Protein AF-A0A2N9EUE8-F1 (afdb_monomer_lite)

Radius of gyration: 13.21 Å; chains: 1; bounding box: 25×26×38 Å

pLDDT: mean 89.29, std 10.84, range [49.88, 96.75]

Organism: Fagus sylvatica (NCBI:txid28930)

Structure (mmCIF, N/CA/C/O backbone):
data_AF-A0A2N9EUE8-F1
#
_entry.id   AF-A0A2N9EUE8-F1
#
loop_
_atom_site.group_PDB
_atom_site.id
_atom_site.type_symbol
_atom_site.label_atom_id
_atom_site.label_alt_id
_atom_site.label_comp_id
_atom_site.label_asym_id
_atom_site.label_entity_id
_atom_site.label_seq_id
_atom_site.pdbx_PDB_ins_code
_atom_site.Cartn_x
_atom_site.Cartn_y
_atom_site.Cartn_z
_atom_site.occupancy
_atom_site.B_iso_or_equiv
_atom_site.auth_seq_id
_atom_site.auth_comp_id
_atom_site.auth_asym_id
_atom_site.auth_atom_id
_atom_site.pdbx_PDB_model_num
ATOM 1 N N . MET A 1 1 ? -9.251 -11.986 -14.202 1.00 54.84 1 MET A N 1
ATOM 2 C CA . MET A 1 1 ? -8.820 -10.825 -15.013 1.00 54.84 1 MET A CA 1
ATOM 3 C C . MET A 1 1 ? -7.424 -10.433 -14.570 1.00 54.84 1 MET A C 1
ATOM 5 O O . MET A 1 1 ? -7.217 -10.319 -13.369 1.00 54.84 1 MET A O 1
ATOM 9 N N . ALA A 1 2 ? -6.484 -10.283 -15.504 1.00 77.94 2 ALA A N 1
ATOM 10 C CA . ALA A 1 2 ? -5.181 -9.692 -15.213 1.00 77.94 2 ALA A CA 1
ATOM 11 C C . ALA A 1 2 ? -5.336 -8.165 -15.196 1.00 77.94 2 ALA A C 1
ATOM 13 O O . ALA A 1 2 ? -5.961 -7.606 -16.096 1.00 77.94 2 ALA A O 1
ATOM 14 N N . VAL A 1 3 ? -4.830 -7.511 -14.154 1.00 85.00 3 VAL A N 1
ATOM 15 C CA . VAL A 1 3 ? -4.830 -6.0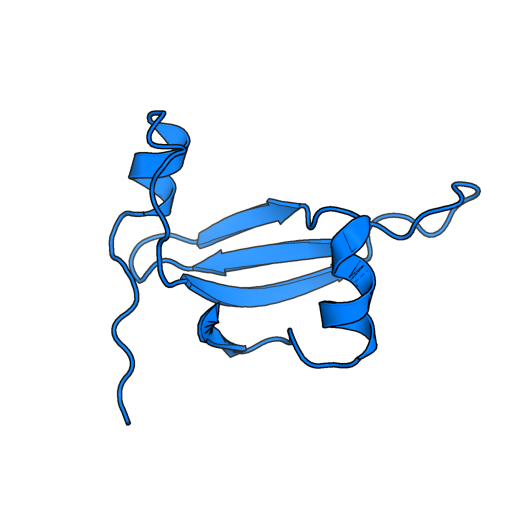49 -14.032 1.00 85.00 3 VAL A CA 1
ATOM 16 C C . VAL A 1 3 ? -3.400 -5.574 -14.242 1.00 85.00 3 VAL A C 1
ATOM 18 O O . VAL A 1 3 ? -2.488 -6.072 -13.586 1.00 85.00 3 VAL A O 1
ATOM 21 N N . ASN A 1 4 ? -3.210 -4.630 -15.159 1.00 91.44 4 ASN A N 1
ATOM 22 C CA . ASN A 1 4 ? -1.897 -4.069 -15.455 1.00 91.44 4 ASN A CA 1
ATOM 23 C C . ASN A 1 4 ? -1.629 -2.893 -14.519 1.00 91.44 4 ASN A C 1
ATOM 25 O O . ASN A 1 4 ? -2.304 -1.869 -14.612 1.00 91.44 4 ASN A O 1
ATOM 29 N N . LEU A 1 5 ? -0.656 -3.046 -13.623 1.00 93.94 5 LEU A N 1
ATOM 30 C CA . LEU A 1 5 ? -0.156 -1.943 -12.801 1.00 93.94 5 LEU A CA 1
ATOM 31 C C . LEU A 1 5 ? 0.616 -0.946 -13.676 1.00 93.94 5 LEU A C 1
ATOM 33 O O . LEU A 1 5 ? 1.033 -1.287 -14.783 1.00 93.94 5 LEU A O 1
ATOM 37 N N . THR A 1 6 ? 0.809 0.278 -13.191 1.00 95.06 6 THR A N 1
ATOM 38 C CA . THR A 1 6 ? 1.579 1.307 -13.898 1.00 95.06 6 THR A CA 1
ATOM 39 C C . THR A 1 6 ? 3.079 1.123 -13.631 1.00 95.06 6 THR A C 1
ATOM 41 O O . THR A 1 6 ? 3.529 1.498 -12.549 1.00 95.06 6 THR A O 1
ATOM 44 N N . PRO A 1 7 ? 3.868 0.582 -14.582 1.00 94.12 7 PRO A N 1
ATOM 45 C CA . PRO A 1 7 ? 5.297 0.352 -14.388 1.00 94.12 7 PRO A CA 1
ATOM 46 C C . PRO A 1 7 ? 6.059 1.657 -14.158 1.00 94.12 7 PRO A C 1
ATOM 48 O O . PRO A 1 7 ? 5.784 2.661 -14.813 1.00 94.12 7 PRO A O 1
ATOM 51 N N . ASN A 1 8 ? 7.059 1.618 -13.274 1.00 95.06 8 ASN A N 1
ATOM 52 C CA . ASN A 1 8 ? 7.947 2.740 -12.935 1.00 95.06 8 ASN A CA 1
ATOM 53 C C . ASN A 1 8 ? 7.251 3.970 -12.327 1.00 95.06 8 ASN A C 1
ATOM 55 O O . ASN A 1 8 ? 7.862 5.038 -12.231 1.00 95.06 8 ASN A O 1
ATOM 59 N N . ALA A 1 9 ? 5.997 3.842 -11.896 1.00 94.94 9 ALA A N 1
ATOM 60 C CA . ALA A 1 9 ? 5.264 4.931 -11.270 1.00 94.94 9 ALA A CA 1
ATOM 61 C C . ALA A 1 9 ? 5.952 5.467 -10.009 1.00 94.94 9 ALA A C 1
ATOM 63 O O . ALA A 1 9 ? 5.997 6.677 -9.802 1.00 94.94 9 ALA A O 1
ATOM 64 N N . ILE A 1 10 ? 6.518 4.589 -9.176 1.00 94.75 10 ILE A N 1
ATOM 65 C CA . ILE A 1 10 ? 7.201 5.003 -7.944 1.00 94.75 10 ILE A CA 1
ATOM 66 C C . ILE A 1 10 ? 8.436 5.841 -8.285 1.00 94.75 10 ILE A C 1
ATOM 68 O O . ILE A 1 10 ? 8.660 6.889 -7.679 1.00 94.75 10 ILE A O 1
ATOM 72 N N . ALA A 1 11 ? 9.215 5.415 -9.283 1.00 95.12 11 ALA A N 1
ATOM 73 C CA . ALA A 1 11 ? 10.380 6.161 -9.746 1.00 95.12 11 ALA A CA 1
ATOM 74 C C . ALA A 1 11 ? 9.985 7.530 -10.326 1.00 95.12 11 ALA A C 1
ATOM 76 O O . ALA A 1 11 ? 10.623 8.529 -10.002 1.00 95.12 11 ALA A O 1
ATOM 77 N N . ALA A 1 12 ? 8.909 7.590 -11.120 1.00 94.62 12 ALA A N 1
ATOM 78 C CA . ALA A 1 12 ? 8.393 8.837 -11.684 1.00 94.62 12 ALA A CA 1
ATOM 79 C C . ALA A 1 12 ? 7.924 9.820 -10.595 1.00 94.62 12 ALA A C 1
ATOM 81 O O . ALA A 1 12 ? 8.308 10.990 -10.615 1.00 94.62 12 ALA A O 1
ATOM 82 N N . ILE A 1 13 ? 7.172 9.336 -9.599 1.00 94.94 13 ILE A N 1
ATOM 83 C CA . ILE A 1 13 ? 6.716 10.148 -8.459 1.00 94.94 13 ILE A CA 1
ATOM 84 C C . ILE A 1 13 ? 7.906 10.666 -7.650 1.00 94.94 13 ILE A C 1
ATOM 86 O O . ILE A 1 13 ? 7.970 11.856 -7.344 1.00 94.94 13 ILE A O 1
ATOM 90 N N . ASN A 1 14 ? 8.874 9.800 -7.333 1.00 93.25 14 ASN A N 1
ATOM 91 C CA . ASN A 1 14 ? 10.095 10.208 -6.634 1.00 93.25 14 ASN A CA 1
ATOM 92 C C . ASN A 1 14 ? 10.917 11.223 -7.453 1.00 93.25 14 ASN A C 1
ATOM 94 O O . ASN A 1 14 ? 11.598 12.066 -6.875 1.00 93.25 14 ASN A O 1
ATOM 98 N N . GLY A 1 15 ? 10.837 11.156 -8.786 1.00 94.31 15 GLY A N 1
ATOM 99 C CA . GLY A 1 15 ? 11.434 12.112 -9.720 1.00 94.31 15 GLY A CA 1
ATOM 100 C C . GLY A 1 15 ? 10.682 13.443 -9.851 1.00 94.31 15 GLY A C 1
ATOM 101 O O . GLY A 1 15 ? 11.167 14.332 -10.546 1.00 94.31 15 GLY A O 1
ATOM 102 N N . GLY A 1 16 ? 9.531 13.603 -9.187 1.00 93.69 16 GLY A N 1
ATOM 103 C CA . GLY A 1 16 ? 8.758 14.848 -9.146 1.00 93.69 16 GLY A CA 1
ATOM 104 C C . GLY A 1 16 ? 7.433 14.827 -9.914 1.00 93.69 16 GLY A C 1
ATOM 105 O O . GLY A 1 16 ? 6.720 15.832 -9.893 1.00 93.69 16 GLY A O 1
ATOM 106 N N . ASP A 1 17 ? 7.056 13.713 -10.551 1.00 93.06 17 ASP A N 1
ATOM 107 C CA . ASP A 1 17 ? 5.754 13.583 -11.223 1.00 93.06 17 ASP A CA 1
ATOM 108 C C . ASP A 1 17 ? 4.616 13.301 -10.225 1.00 93.06 17 ASP A C 1
ATOM 110 O O . ASP A 1 17 ? 4.090 12.191 -10.101 1.00 93.06 17 ASP A O 1
ATOM 114 N N . VAL A 1 18 ? 4.231 14.345 -9.492 1.00 90.31 18 VAL A N 1
ATOM 115 C CA . VAL A 1 18 ? 3.172 14.308 -8.470 1.00 90.31 18 VAL A CA 1
ATOM 116 C C . VAL A 1 18 ? 1.751 14.399 -9.039 1.00 90.31 18 VAL A C 1
ATOM 118 O O . VAL A 1 18 ? 0.786 14.268 -8.288 1.00 90.31 18 VAL A O 1
ATOM 121 N N . ASN A 1 19 ? 1.604 14.636 -10.347 1.00 92.69 19 ASN A N 1
ATOM 122 C CA . ASN A 1 19 ? 0.298 14.700 -11.015 1.00 92.69 19 ASN A CA 1
ATOM 123 C C . ASN A 1 19 ? -0.147 13.341 -11.569 1.00 92.69 19 ASN A C 1
ATOM 125 O O . ASN A 1 19 ? -1.311 13.178 -11.952 1.00 92.69 19 ASN A O 1
ATOM 129 N N . SER A 1 20 ? 0.767 12.371 -11.610 1.00 89.31 20 SER A N 1
ATOM 130 C CA . SER A 1 20 ? 0.468 11.002 -12.003 1.00 89.31 20 SER A CA 1
ATOM 131 C C . SER A 1 20 ? -0.593 10.365 -11.089 1.00 89.31 20 SER A C 1
ATOM 133 O O . SER A 1 20 ? -0.649 10.590 -9.880 1.00 89.31 20 SER A O 1
ATOM 135 N N . LYS A 1 21 ? -1.473 9.551 -11.684 1.00 94.06 21 LYS A N 1
ATOM 136 C CA . LYS A 1 21 ? -2.470 8.726 -10.976 1.00 94.06 21 LYS A CA 1
ATOM 137 C C . LYS A 1 21 ? -2.199 7.253 -11.284 1.00 94.06 21 LYS A C 1
ATOM 139 O O . LYS A 1 21 ? -2.941 6.660 -12.070 1.00 94.06 21 LYS A O 1
ATOM 144 N N . PRO A 1 22 ? -1.087 6.694 -10.783 1.00 94.69 22 PRO A N 1
ATOM 145 C CA . PRO A 1 22 ? -0.688 5.347 -11.143 1.00 94.69 22 PRO A CA 1
ATOM 146 C C . PRO A 1 22 ? -1.591 4.309 -10.491 1.00 94.69 22 PRO A C 1
ATOM 148 O O . PRO A 1 22 ? -2.089 4.514 -9.388 1.00 94.69 22 PRO A O 1
ATOM 151 N N . LEU A 1 23 ? -1.729 3.176 -11.169 1.00 95.88 23 LEU A N 1
ATOM 152 C CA . LEU A 1 23 ? -2.372 1.995 -10.624 1.00 95.88 23 LEU A CA 1
ATOM 153 C C . LEU A 1 23 ? -1.313 1.120 -9.947 1.00 95.88 23 LEU A C 1
ATOM 155 O O . LEU A 1 23 ? -0.412 0.609 -10.617 1.00 95.88 23 LEU A O 1
ATOM 159 N N . VAL A 1 24 ? -1.412 0.943 -8.632 1.00 96.19 24 VAL A N 1
ATOM 160 C CA . VAL A 1 24 ? -0.426 0.212 -7.818 1.00 96.19 24 VAL A CA 1
ATOM 161 C C . VAL A 1 24 ? -1.091 -0.850 -6.950 1.00 96.19 24 VAL A C 1
ATOM 163 O O . VAL A 1 24 ? -2.278 -0.788 -6.640 1.00 96.19 24 VAL A O 1
ATOM 166 N N . GLN A 1 25 ? -0.322 -1.855 -6.538 1.00 96.25 25 GLN A N 1
ATOM 167 C CA . GLN A 1 25 ? -0.797 -2.902 -5.640 1.00 96.25 25 GLN A CA 1
ATOM 168 C C . GLN A 1 25 ? -0.328 -2.663 -4.206 1.00 96.25 25 GLN A C 1
ATOM 170 O O . GLN A 1 25 ? 0.838 -2.364 -3.953 1.00 96.25 25 GLN A O 1
ATOM 175 N N . VAL A 1 26 ? -1.228 -2.871 -3.248 1.00 96.75 26 VAL A N 1
ATOM 176 C CA . VAL A 1 26 ? -0.920 -2.860 -1.817 1.00 96.75 26 VAL A CA 1
ATOM 177 C C . VAL A 1 26 ? -0.386 -4.230 -1.400 1.00 96.75 26 VAL A C 1
ATOM 179 O O . VAL A 1 26 ? -1.134 -5.205 -1.344 1.00 96.75 26 VAL A O 1
ATOM 182 N N . LEU A 1 27 ? 0.900 -4.316 -1.074 1.00 96.31 27 LEU A N 1
ATOM 183 C CA . LEU A 1 27 ? 1.549 -5.551 -0.623 1.00 96.31 27 LEU A CA 1
ATOM 184 C C . LEU A 1 27 ? 1.413 -5.787 0.882 1.00 96.31 27 LEU A C 1
ATOM 186 O O . LEU A 1 27 ? 1.292 -6.932 1.317 1.00 96.31 27 LEU A O 1
ATOM 190 N N . ASP A 1 28 ? 1.434 -4.718 1.675 1.00 95.19 28 ASP A N 1
ATOM 191 C CA . ASP A 1 28 ? 1.305 -4.798 3.128 1.00 95.19 28 ASP A CA 1
ATOM 192 C C . ASP A 1 28 ? 0.737 -3.500 3.707 1.00 95.19 28 ASP A C 1
ATOM 194 O O . ASP A 1 28 ? 0.890 -2.432 3.111 1.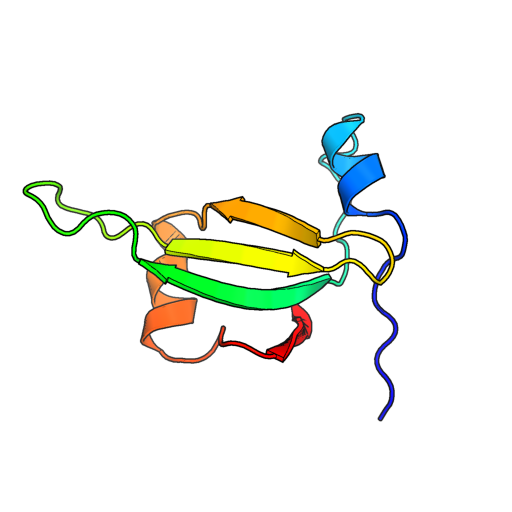00 95.19 28 ASP A O 1
ATOM 198 N N . ILE A 1 29 ? 0.085 -3.591 4.868 1.00 94.12 29 ILE A N 1
ATOM 199 C CA . ILE A 1 29 ? -0.434 -2.443 5.617 1.00 94.12 29 ILE A CA 1
ATOM 200 C C . ILE A 1 29 ? -0.102 -2.645 7.092 1.00 94.12 29 ILE A C 1
ATOM 202 O O . ILE A 1 29 ? -0.505 -3.632 7.703 1.00 94.12 29 ILE A O 1
ATOM 206 N N . LYS A 1 30 ? 0.589 -1.673 7.686 1.00 92.31 30 LYS A N 1
ATOM 207 C CA . LYS A 1 30 ? 0.980 -1.686 9.094 1.00 92.31 30 LYS A CA 1
ATOM 208 C C . LYS A 1 30 ? 0.569 -0.392 9.783 1.00 92.31 30 LYS A C 1
ATOM 210 O O . LYS A 1 30 ? 0.887 0.698 9.310 1.00 92.31 30 LYS A O 1
ATOM 215 N N . LEU A 1 31 ? -0.087 -0.513 10.932 1.00 88.62 31 LEU A N 1
ATOM 216 C CA . LEU A 1 31 ? -0.364 0.618 11.812 1.00 88.62 31 LEU A CA 1
ATOM 217 C C . LEU A 1 31 ? 0.945 1.101 12.463 1.00 88.62 31 LEU A C 1
ATOM 219 O O . LEU A 1 31 ? 1.693 0.313 13.044 1.00 88.62 31 LEU A O 1
ATOM 223 N N . ILE A 1 32 ? 1.228 2.397 12.351 1.00 84.50 32 ILE A N 1
ATOM 224 C CA . ILE A 1 32 ? 2.361 3.079 12.977 1.00 84.50 32 ILE A CA 1
ATOM 225 C C . ILE A 1 32 ? 1.811 4.158 13.903 1.00 84.50 32 ILE A C 1
ATOM 227 O O . ILE A 1 32 ? 1.465 5.250 13.468 1.00 84.50 32 ILE A O 1
ATOM 231 N N . GLY A 1 33 ? 1.758 3.861 15.196 1.00 68.81 33 GLY A N 1
ATOM 232 C CA . GLY A 1 33 ? 1.343 4.818 16.218 1.00 68.81 33 GLY A CA 1
ATOM 233 C C . GLY A 1 33 ? 0.264 4.234 17.111 1.00 68.81 33 GLY A C 1
ATOM 234 O O . GLY A 1 33 ? -0.911 4.260 16.771 1.00 68.81 33 GLY A O 1
ATOM 235 N N . THR A 1 34 ? 0.688 3.718 18.261 1.00 60.09 34 THR A N 1
ATOM 236 C CA . THR A 1 34 ? -0.174 3.178 19.323 1.00 60.09 34 THR A CA 1
ATOM 237 C C . THR A 1 34 ? -0.008 3.948 20.639 1.00 60.09 34 THR A C 1
ATOM 239 O O . THR A 1 34 ? -0.373 3.452 21.697 1.00 60.09 34 THR A O 1
ATOM 242 N N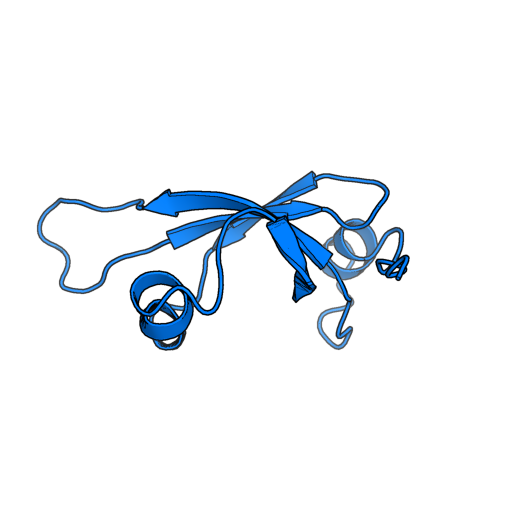 . GLY A 1 35 ? 0.549 5.165 20.601 1.00 49.88 35 GLY A N 1
ATOM 243 C CA . GLY A 1 35 ? 0.844 5.952 21.798 1.00 49.88 35 GLY A CA 1
ATOM 244 C C . GLY A 1 35 ? 0.414 7.410 21.666 1.00 49.88 35 GLY A C 1
ATOM 245 O O . GLY A 1 35 ? 0.967 8.142 20.850 1.00 49.88 35 GLY A O 1
ATOM 246 N N . ALA A 1 36 ? -0.562 7.812 22.485 1.00 56.16 36 ALA A N 1
ATOM 247 C CA . ALA A 1 36 ? -0.886 9.191 22.884 1.00 56.16 36 ALA A CA 1
ATOM 248 C C . ALA A 1 36 ? -1.174 10.254 21.793 1.00 56.16 36 ALA A C 1
ATOM 250 O O . ALA A 1 36 ? -1.325 11.427 22.125 1.00 56.16 36 ALA A O 1
ATOM 251 N N . GLN A 1 37 ? -1.279 9.893 20.511 1.00 55.66 37 GLN A N 1
ATOM 252 C CA . GLN A 1 37 ? -1.656 10.813 19.429 1.00 55.66 37 GLN A CA 1
ATOM 253 C C . GLN A 1 37 ? -3.074 10.502 18.919 1.00 55.66 37 GLN A C 1
ATOM 255 O O . GLN A 1 37 ? -3.392 9.334 18.707 1.00 55.66 37 GLN A O 1
ATOM 260 N N . PRO A 1 38 ? -3.927 11.513 18.663 1.00 63.16 38 PRO A N 1
ATOM 261 C CA . PRO A 1 38 ? -5.356 11.315 18.392 1.00 63.16 38 PRO A CA 1
ATOM 262 C C . PRO A 1 38 ? -5.685 10.715 17.011 1.00 63.16 38 PRO A C 1
ATOM 264 O O . PRO A 1 38 ? -6.859 10.606 16.666 1.00 63.16 38 PRO A O 1
ATOM 267 N N . LYS A 1 39 ? -4.690 10.352 16.189 1.00 70.06 39 LYS A N 1
ATOM 268 C CA . LYS A 1 39 ? -4.912 9.829 14.832 1.00 70.06 39 LYS A CA 1
ATOM 269 C C . LYS A 1 39 ? -3.990 8.660 14.508 1.00 70.06 39 LYS A C 1
ATOM 271 O O . LYS A 1 39 ? -2.773 8.822 14.442 1.00 70.06 39 LYS A O 1
ATOM 276 N N . GLU A 1 40 ? -4.604 7.515 14.225 1.00 82.19 40 GLU A N 1
ATOM 277 C CA . GLU A 1 40 ? -3.960 6.342 13.635 1.00 82.19 40 GLU A CA 1
ATOM 278 C C . GLU A 1 40 ? -3.208 6.735 12.354 1.00 82.19 40 GLU A C 1
ATOM 280 O O . GLU A 1 40 ? -3.699 7.532 11.551 1.00 82.19 40 GLU A O 1
ATOM 285 N N . ARG A 1 41 ? -2.006 6.199 12.137 1.00 88.25 41 ARG A N 1
ATOM 286 C CA . ARG A 1 41 ? -1.272 6.380 10.878 1.00 88.25 41 ARG A CA 1
ATOM 287 C C . ARG A 1 41 ? -0.950 5.017 10.300 1.00 88.25 41 ARG A C 1
ATOM 289 O O . ARG A 1 41 ? -0.282 4.217 10.943 1.00 88.25 41 ARG A O 1
ATOM 296 N N . TYR A 1 42 ? -1.396 4.759 9.080 1.00 90.94 42 TYR A N 1
ATOM 297 C CA . TYR A 1 42 ? -1.107 3.510 8.384 1.00 90.94 42 TYR A CA 1
ATOM 298 C C . TYR A 1 42 ? 0.049 3.718 7.410 1.00 90.94 42 TYR A C 1
ATOM 300 O O . TYR A 1 42 ? 0.026 4.637 6.592 1.00 90.94 42 TYR A O 1
ATOM 308 N N . ARG A 1 43 ? 1.055 2.847 7.482 1.00 93.69 43 ARG A N 1
ATOM 309 C CA . ARG A 1 43 ? 2.076 2.704 6.444 1.00 93.69 43 ARG A CA 1
ATOM 310 C C . ARG A 1 43 ? 1.712 1.532 5.561 1.00 93.69 43 ARG A C 1
ATOM 312 O O . ARG A 1 43 ? 1.420 0.451 6.065 1.00 93.69 43 ARG A O 1
ATOM 319 N N . MET A 1 44 ? 1.788 1.741 4.261 1.00 94.62 44 MET A N 1
ATOM 320 C CA . MET A 1 44 ? 1.540 0.722 3.255 1.00 94.62 44 MET A CA 1
ATOM 321 C C . MET A 1 44 ? 2.817 0.440 2.480 1.00 94.62 44 MET A C 1
ATOM 323 O O . MET A 1 44 ? 3.607 1.352 2.245 1.00 94.62 44 MET A O 1
ATOM 327 N N . LEU A 1 45 ? 3.015 -0.811 2.083 1.00 96.62 45 LEU A N 1
ATOM 328 C CA . LEU A 1 45 ? 3.995 -1.176 1.068 1.00 96.62 45 LEU A CA 1
ATOM 329 C C . LEU A 1 45 ? 3.267 -1.228 -0.276 1.00 96.62 45 LEU A C 1
ATOM 331 O O . LEU A 1 45 ? 2.350 -2.032 -0.440 1.00 96.62 45 LEU A O 1
ATOM 335 N N . LEU A 1 46 ? 3.643 -0.354 -1.205 1.00 96.25 46 LEU A N 1
ATOM 336 C CA . LEU A 1 46 ? 3.054 -0.253 -2.540 1.00 96.25 46 LEU A CA 1
ATOM 337 C C . LEU A 1 46 ? 3.998 -0.854 -3.574 1.00 96.25 46 LEU A C 1
ATOM 339 O O . LEU A 1 46 ? 5.211 -0.749 -3.414 1.00 96.25 46 LEU A O 1
ATOM 343 N N . PHE A 1 47 ? 3.439 -1.450 -4.623 1.00 96.38 47 PHE A N 1
ATOM 344 C CA . PHE A 1 47 ? 4.167 -2.066 -5.728 1.00 96.38 47 PHE A CA 1
ATOM 345 C C . PHE A 1 47 ? 3.619 -1.600 -7.074 1.00 96.38 47 PHE A C 1
ATOM 347 O O . PHE A 1 47 ? 2.409 -1.628 -7.294 1.00 96.38 47 PHE A O 1
ATOM 354 N N . ASP A 1 48 ? 4.509 -1.198 -7.976 1.00 95.31 48 ASP A N 1
ATOM 355 C CA . ASP A 1 48 ? 4.174 -0.625 -9.284 1.00 95.31 48 ASP A CA 1
ATOM 356 C C . ASP A 1 48 ? 4.522 -1.559 -10.458 1.00 95.31 48 ASP A C 1
ATOM 358 O O . ASP A 1 48 ? 4.825 -1.095 -11.545 1.00 95.31 48 ASP A O 1
ATOM 362 N N . ALA A 1 49 ? 4.520 -2.879 -10.253 1.00 93.94 49 ALA A N 1
ATOM 363 C CA . ALA A 1 49 ? 5.054 -3.898 -11.177 1.00 93.94 49 ALA A CA 1
ATOM 364 C C . ALA A 1 49 ? 6.586 -3.949 -11.327 1.00 93.94 49 ALA A C 1
ATOM 366 O O . ALA A 1 49 ? 7.083 -4.950 -11.844 1.00 93.94 49 ALA A O 1
ATOM 367 N N . VAL A 1 50 ? 7.340 -2.952 -10.848 1.00 95.38 50 VAL A N 1
ATOM 368 C CA . VAL A 1 50 ? 8.810 -2.919 -10.981 1.00 95.38 50 VAL A CA 1
ATOM 369 C C . VAL A 1 50 ? 9.502 -2.844 -9.623 1.00 95.38 50 VAL A C 1
ATOM 371 O O . VAL A 1 50 ? 10.444 -3.584 -9.350 1.00 95.38 50 VAL A O 1
ATOM 374 N N . SER A 1 51 ? 9.026 -1.964 -8.753 1.00 94.94 51 SER A N 1
ATOM 375 C CA . SER A 1 51 ? 9.638 -1.614 -7.479 1.00 94.94 51 SER A CA 1
ATOM 376 C C . SER A 1 51 ? 8.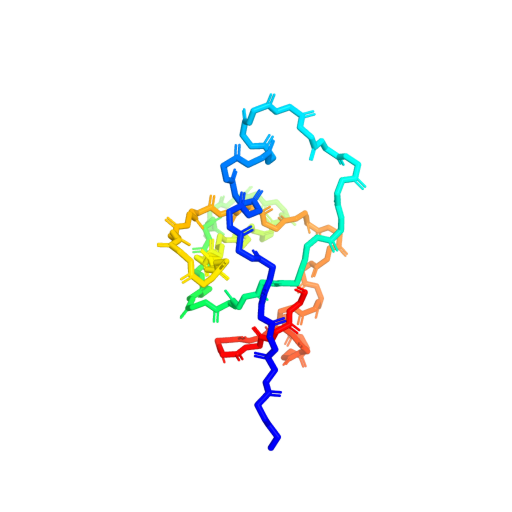591 -1.574 -6.370 1.00 94.94 51 SER A C 1
ATOM 378 O O . SER A 1 51 ? 7.397 -1.401 -6.615 1.00 94.94 51 SER A O 1
ATOM 380 N N . SER A 1 52 ? 9.037 -1.757 -5.128 1.00 96.12 52 SER A N 1
ATOM 381 C CA . SER A 1 52 ? 8.181 -1.628 -3.951 1.00 96.12 52 SER A CA 1
ATOM 382 C C . SER A 1 52 ? 8.672 -0.514 -3.039 1.00 96.12 52 SER A C 1
ATOM 384 O O . SER A 1 52 ? 9.858 -0.480 -2.711 1.00 96.12 52 SER A O 1
ATOM 386 N N . GLN A 1 53 ? 7.770 0.345 -2.570 1.00 95.88 53 GLN A N 1
ATOM 387 C CA . GLN A 1 53 ? 8.113 1.457 -1.685 1.00 95.88 53 GLN A CA 1
ATOM 388 C C . GLN A 1 53 ? 7.090 1.630 -0.564 1.00 95.88 53 GLN A C 1
ATOM 390 O O . GLN A 1 53 ? 5.898 1.365 -0.719 1.00 95.88 53 GLN A O 1
ATOM 395 N N . HIS A 1 54 ? 7.573 2.081 0.593 1.00 95.00 54 HIS A N 1
ATOM 396 C CA . HIS A 1 54 ? 6.715 2.434 1.713 1.00 95.00 54 HIS A CA 1
ATOM 397 C C . HIS A 1 54 ? 6.055 3.797 1.481 1.00 95.00 54 HIS A C 1
ATOM 399 O O . HIS A 1 54 ? 6.735 4.777 1.185 1.00 95.00 54 HIS A O 1
ATOM 405 N N . ALA A 1 55 ? 4.745 3.866 1.692 1.00 92.94 55 ALA A N 1
ATOM 406 C CA . ALA A 1 55 ? 3.953 5.085 1.634 1.00 92.94 55 ALA A CA 1
ATOM 407 C C . ALA A 1 55 ? 3.147 5.267 2.924 1.00 92.94 55 ALA A C 1
ATOM 409 O O . ALA A 1 55 ? 2.759 4.297 3.578 1.00 92.94 55 ALA A O 1
ATOM 410 N N . MET A 1 56 ? 2.892 6.519 3.298 1.00 93.31 56 MET A N 1
ATOM 411 C CA . MET A 1 56 ? 2.046 6.860 4.441 1.00 93.31 56 MET A CA 1
ATOM 412 C C . MET A 1 56 ? 0.650 7.220 3.950 1.00 93.31 56 MET A C 1
ATOM 414 O O . MET A 1 56 ? 0.494 8.084 3.088 1.00 93.31 56 MET A O 1
ATOM 418 N N . LEU A 1 57 ? -0.368 6.587 4.526 1.00 91.62 57 LEU A N 1
ATOM 419 C CA . LEU A 1 57 ? -1.751 6.940 4.256 1.00 91.62 57 LEU A CA 1
ATOM 420 C C . LEU A 1 57 ? -2.090 8.269 4.935 1.00 91.62 57 LEU A C 1
ATOM 422 O O . LEU A 1 57 ? -1.814 8.475 6.121 1.00 91.62 57 LEU A O 1
ATOM 426 N N . ALA A 1 58 ? -2.741 9.163 4.193 1.00 90.44 58 ALA A N 1
ATOM 427 C CA . ALA A 1 58 ? -3.318 10.363 4.774 1.00 90.44 58 ALA A CA 1
ATOM 428 C C . ALA A 1 58 ? -4.389 9.982 5.808 1.00 90.44 58 ALA A C 1
ATOM 430 O O . ALA A 1 58 ? -5.296 9.211 5.510 1.00 90.44 58 ALA A O 1
ATOM 431 N N . THR A 1 59 ? -4.332 10.573 7.005 1.00 88.81 59 THR A N 1
ATOM 432 C CA . THR A 1 59 ? -5.239 10.225 8.124 1.00 88.81 59 THR A CA 1
ATOM 433 C C . THR A 1 59 ? -6.731 10.373 7.801 1.00 88.81 59 THR A C 1
ATOM 435 O O . THR A 1 59 ? -7.566 9.702 8.397 1.00 88.81 59 THR A O 1
ATOM 438 N N . GLN A 1 60 ? -7.074 11.226 6.833 1.00 90.00 60 GLN A N 1
ATOM 439 C CA . GLN A 1 60 ? -8.44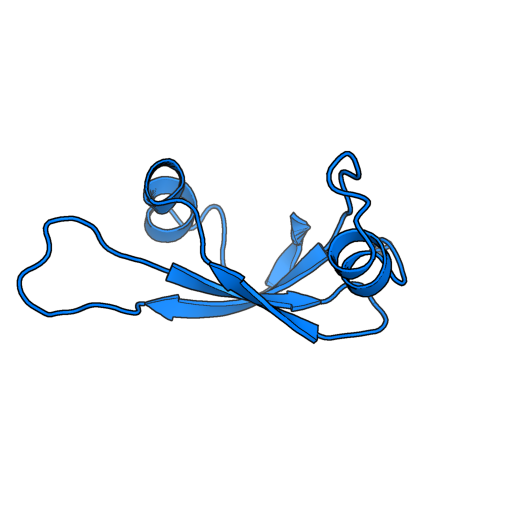1 11.407 6.330 1.00 90.00 60 GLN A CA 1
ATOM 440 C C . GLN A 1 60 ? -8.977 10.163 5.603 1.00 90.00 60 GLN A C 1
ATOM 442 O O . GLN A 1 60 ? -10.184 9.995 5.479 1.00 90.00 60 GLN A O 1
ATOM 447 N N . LEU A 1 61 ? -8.085 9.292 5.126 1.00 91.25 61 LEU A N 1
ATOM 448 C CA . LEU A 1 61 ? -8.406 8.069 4.394 1.00 91.25 61 LEU A CA 1
ATOM 449 C C . LEU A 1 61 ? -8.274 6.810 5.256 1.00 91.25 61 LEU A C 1
ATOM 451 O O . LEU A 1 61 ? -8.458 5.717 4.729 1.00 91.25 61 LEU A O 1
ATOM 455 N N . ASN A 1 62 ? -7.999 6.931 6.559 1.00 90.31 62 ASN A N 1
ATOM 456 C CA . ASN A 1 62 ? -7.893 5.781 7.465 1.00 90.31 62 ASN A CA 1
ATOM 457 C C . ASN A 1 62 ? -9.135 4.885 7.429 1.00 90.31 62 ASN A C 1
ATOM 459 O O . ASN A 1 62 ? -9.000 3.664 7.471 1.00 90.31 62 ASN A O 1
ATOM 463 N N . ASP A 1 63 ? -10.317 5.484 7.253 1.00 90.00 63 ASP A N 1
ATOM 464 C CA . ASP A 1 63 ? -11.581 4.763 7.094 1.00 90.00 63 ASP A CA 1
ATOM 465 C C . ASP A 1 63 ? -11.527 3.712 5.972 1.00 90.00 63 ASP A C 1
ATOM 467 O O . ASP A 1 63 ? -12.102 2.634 6.080 1.00 90.00 63 ASP A O 1
ATOM 471 N N . ARG A 1 64 ? -10.761 3.962 4.900 1.00 91.56 64 ARG A N 1
ATOM 472 C CA . ARG A 1 64 ? -10.593 3.005 3.795 1.00 91.56 64 ARG A CA 1
ATOM 473 C C . ARG A 1 64 ? -9.924 1.710 4.249 1.00 91.56 64 ARG A C 1
ATOM 475 O O . ARG A 1 64 ? -10.233 0.658 3.699 1.00 91.56 64 ARG A O 1
ATOM 482 N N . VAL A 1 65 ? -9.017 1.788 5.221 1.00 91.00 65 VAL A N 1
ATOM 483 C CA . VAL A 1 65 ? -8.325 0.621 5.779 1.00 91.00 65 VAL A CA 1
ATOM 484 C C . VAL A 1 65 ? -9.195 -0.058 6.828 1.00 91.00 65 VAL A C 1
ATOM 486 O O . VAL A 1 65 ? -9.365 -1.273 6.774 1.00 91.00 65 VAL A O 1
ATOM 489 N N . THR A 1 66 ? -9.796 0.709 7.741 1.00 89.06 66 THR A N 1
ATOM 490 C CA . THR A 1 66 ? -10.620 0.156 8.829 1.00 89.06 66 THR A CA 1
ATOM 491 C C . THR A 1 66 ? -11.915 -0.482 8.319 1.00 89.06 66 THR A C 1
ATOM 493 O O . THR A 1 66 ? -12.322 -1.520 8.831 1.00 89.06 66 THR A O 1
ATOM 496 N N . SER A 1 67 ? -12.521 0.063 7.258 1.00 91.69 67 SER A N 1
ATOM 497 C CA . SER A 1 67 ? -13.668 -0.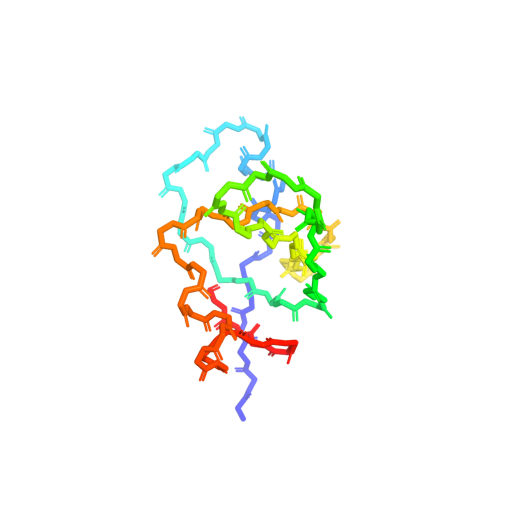546 6.558 1.00 91.69 67 SER A CA 1
ATOM 498 C C . SER A 1 67 ? -13.292 -1.750 5.681 1.00 91.69 67 SER A C 1
ATOM 500 O O . SER A 1 67 ? -14.169 -2.397 5.111 1.00 91.69 67 SER A O 1
ATOM 502 N N . GLY A 1 68 ? -11.997 -2.048 5.519 1.00 90.44 68 GLY A N 1
ATOM 503 C CA . GLY A 1 68 ? -11.502 -3.144 4.682 1.00 90.44 68 GLY A CA 1
ATOM 504 C C . GLY A 1 68 ? -11.566 -2.888 3.172 1.00 90.44 68 GLY A C 1
ATOM 505 O O . GLY A 1 68 ? -11.244 -3.787 2.391 1.00 90.44 68 GLY A O 1
ATOM 506 N N . ARG A 1 69 ? -11.945 -1.675 2.740 1.00 92.25 69 ARG A N 1
ATOM 507 C CA . ARG A 1 69 ? -11.978 -1.279 1.320 1.00 92.25 69 ARG A CA 1
ATOM 508 C C . ARG A 1 69 ? -10.582 -1.252 0.692 1.00 92.25 69 ARG A C 1
ATOM 510 O O . ARG A 1 69 ? -10.445 -1.532 -0.493 1.00 92.25 69 ARG A O 1
ATOM 517 N N . VAL A 1 70 ? -9.565 -0.931 1.488 1.00 93.44 70 VAL A N 1
ATOM 518 C CA . VAL A 1 70 ? -8.145 -1.045 1.147 1.00 93.44 70 VAL A CA 1
ATOM 519 C C . VAL A 1 70 ? -7.509 -2.038 2.109 1.00 93.44 70 VAL A C 1
ATOM 521 O O . VAL A 1 70 ? -7.399 -1.797 3.307 1.00 93.44 70 VAL A O 1
ATOM 524 N N . ARG A 1 71 ? -7.083 -3.171 1.560 1.00 94.69 71 ARG A N 1
ATOM 525 C CA . ARG A 1 71 ? -6.438 -4.277 2.278 1.00 94.69 71 ARG A CA 1
ATOM 526 C C . ARG A 1 71 ? -5.245 -4.815 1.494 1.00 94.69 71 ARG A C 1
ATOM 528 O O . ARG A 1 71 ? -5.080 -4.496 0.316 1.00 94.69 71 ARG A O 1
ATOM 535 N N . LYS A 1 72 ? -4.451 -5.686 2.110 1.00 95.31 72 LYS A N 1
ATOM 536 C CA . LYS A 1 72 ? -3.402 -6.438 1.409 1.00 95.31 72 LYS A CA 1
ATOM 537 C C . LYS A 1 72 ? -3.953 -7.112 0.141 1.00 95.31 72 LYS A C 1
ATOM 539 O O . LYS A 1 72 ? -5.005 -7.747 0.181 1.00 95.31 72 LYS A O 1
ATOM 544 N N . GLY A 1 73 ? -3.246 -6.945 -0.972 1.00 93.81 73 GLY A N 1
ATOM 545 C CA . GLY A 1 73 ? -3.619 -7.421 -2.303 1.00 93.81 73 GLY A CA 1
ATOM 546 C C . GLY A 1 73 ? -4.530 -6.480 -3.098 1.00 93.81 73 GLY A C 1
ATOM 547 O O . GLY A 1 73 ? -4.787 -6.764 -4.266 1.00 93.81 73 GLY A O 1
ATOM 548 N N . SER A 1 74 ? -5.005 -5.376 -2.508 1.00 94.56 74 SER A N 1
ATOM 549 C CA . SER A 1 74 ? -5.839 -4.397 -3.224 1.00 94.56 74 SER A CA 1
ATOM 550 C C . SER A 1 74 ? -5.040 -3.684 -4.305 1.00 94.56 74 SER A C 1
ATOM 552 O O . SER A 1 74 ? -3.844 -3.451 -4.141 1.00 94.56 74 SER A O 1
ATOM 554 N N . ILE A 1 75 ? -5.725 -3.310 -5.379 1.00 94.25 75 ILE A N 1
ATOM 555 C CA . ILE A 1 75 ? -5.183 -2.480 -6.452 1.00 94.25 75 ILE A CA 1
ATOM 556 C C . ILE A 1 75 ? -5.853 -1.112 -6.332 1.00 94.25 75 ILE A C 1
ATOM 558 O O . ILE A 1 75 ? -7.084 -1.052 -6.265 1.00 94.25 75 ILE A O 1
ATOM 562 N N . VAL A 1 76 ? -5.049 -0.054 -6.223 1.00 92.75 76 VAL A N 1
ATOM 563 C CA . VAL A 1 76 ? -5.480 1.326 -5.943 1.00 92.75 76 VAL A CA 1
ATOM 564 C C . VAL A 1 76 ? -4.860 2.321 -6.904 1.00 92.75 76 VAL A C 1
ATOM 566 O O . VAL A 1 76 ? -3.775 2.013 -7.448 1.00 92.75 76 VAL A O 1
#

InterPro domains:
  IPR007199 Replication factor-A protein 1, N-terminal [PF04057] (5-76)
  IPR012340 Nucleic acid-binding, OB-fold [G3DSA:2.40.50.140] (3-76)
  IPR012340 Nucleic acid-binding, OB-fold [SSF50249] (1-76)

Sequence (76 aa):
MAVNLTPNAIAAINGGDVNSKPLVQVLDIKLIGTGAQPKERYRMLLFDAVSSQHAMLATQLNDRVTSGRVRKGSIV

Foldseek 3Di:
DDDQWAPCPVVVVVVPPPVDDTKKAFAAKDWDDPDDDPFIKIWTWIGRPYDTDIDIDDRVCVCCVVVVVDHHGDID

Secondary structure (DSSP, 8-state):
------TTHHHHHHTT-TT-----EEEEEEE---SS-SS--EEEEEE-SS-EEEEEPPGGGHHHHHTTSS-TT-B-